Protein AF-A0A7X1BKP9-F1 (afdb_monomer_lite)

Secondary structure (DSSP, 8-state):
---PEEEEEEGGGGT-S-STTS-----HIIIIIITTTEEEEEE-HHHHTT--SS---EEEEEETTEEEEEETT----TTTTTS-HHHHHHHHHHHHHHHTTSS-THHHHHHHHHHHHHS--HHHHT-GGG--S-GGG-TTS--

Structure (mmCIF, N/CA/C/O backbone):
data_AF-A0A7X1BKP9-F1
#
_entry.id   AF-A0A7X1BKP9-F1
#
loop_
_atom_site.group_PDB
_atom_site.id
_atom_site.type_symbol
_atom_site.label_atom_id
_atom_site.label_alt_id
_atom_site.label_comp_id
_atom_site.label_asym_id
_atom_site.label_entity_id
_atom_site.label_seq_id
_atom_site.pdbx_PDB_ins_code
_atom_site.Cartn_x
_atom_site.Cartn_y
_atom_site.Cartn_z
_atom_site.occupancy
_atom_site.B_iso_or_equiv
_atom_site.auth_seq_id
_atom_site.auth_comp_id
_atom_site.auth_asym_id
_atom_site.auth_atom_id
_atom_site.pdbx_PDB_model_num
ATOM 1 N N . MET A 1 1 ? 32.765 -7.883 -16.826 1.00 47.12 1 MET A N 1
ATOM 2 C CA . MET A 1 1 ? 31.312 -7.623 -16.869 1.00 47.12 1 MET A CA 1
ATOM 3 C C . MET A 1 1 ? 31.074 -6.411 -15.991 1.00 47.12 1 MET A C 1
ATOM 5 O O . MET A 1 1 ? 31.425 -6.474 -14.825 1.00 47.12 1 MET A O 1
ATOM 9 N N . SER A 1 2 ? 30.641 -5.285 -16.559 1.00 56.84 2 SER A N 1
ATOM 10 C CA . SER A 1 2 ? 30.330 -4.094 -15.762 1.00 56.84 2 SER A CA 1
ATOM 11 C C . SER A 1 2 ? 29.056 -4.391 -14.972 1.00 56.84 2 SER A C 1
ATOM 13 O O . SER A 1 2 ? 28.010 -4.630 -15.574 1.00 56.84 2 SER A O 1
ATOM 15 N N . GLU A 1 3 ? 29.168 -4.480 -13.646 1.00 85.88 3 GLU A N 1
ATOM 16 C CA . GLU A 1 3 ? 28.006 -4.545 -12.760 1.00 85.88 3 GLU A CA 1
ATOM 17 C C . GLU A 1 3 ? 27.249 -3.226 -12.899 1.00 85.88 3 GLU A C 1
ATOM 19 O O . GLU A 1 3 ? 27.757 -2.157 -12.556 1.00 85.88 3 GLU A O 1
ATOM 24 N N . LYS A 1 4 ? 26.059 -3.292 -13.495 1.00 92.31 4 LYS A N 1
ATOM 25 C CA . LYS A 1 4 ? 25.175 -2.136 -13.620 1.00 92.31 4 LYS A CA 1
ATOM 26 C C . LYS A 1 4 ? 24.773 -1.650 -12.226 1.00 92.31 4 LYS A C 1
ATOM 28 O O . LYS A 1 4 ? 24.569 -2.458 -11.324 1.00 92.31 4 LYS A O 1
ATOM 33 N N . ILE A 1 5 ? 24.607 -0.339 -12.063 1.00 94.69 5 ILE A N 1
ATOM 34 C CA . ILE A 1 5 ? 24.197 0.259 -10.784 1.00 94.69 5 ILE A CA 1
ATOM 35 C C . ILE A 1 5 ? 22.761 -0.192 -10.460 1.00 94.69 5 ILE A C 1
ATOM 37 O O . ILE A 1 5 ? 21.885 0.007 -11.307 1.00 94.69 5 ILE A O 1
ATOM 41 N N . PRO A 1 6 ? 22.486 -0.770 -9.276 1.00 96.12 6 PRO A N 1
ATOM 42 C CA . PRO A 1 6 ? 21.128 -1.119 -8.877 1.00 96.12 6 PRO A CA 1
ATOM 43 C C . PRO A 1 6 ? 20.321 0.143 -8.545 1.00 96.12 6 PRO A C 1
ATOM 45 O O . PRO A 1 6 ? 20.753 0.981 -7.751 1.00 96.12 6 PRO A O 1
ATOM 48 N N . VAL A 1 7 ? 19.138 0.283 -9.142 1.00 96.06 7 VAL A N 1
ATOM 49 C CA . VAL A 1 7 ? 18.247 1.437 -8.966 1.00 96.06 7 VAL A CA 1
ATOM 50 C C . VAL A 1 7 ? 16.822 0.961 -8.709 1.00 96.06 7 VAL A C 1
ATOM 52 O O . VAL A 1 7 ? 16.198 0.334 -9.562 1.00 96.06 7 VAL A O 1
ATOM 55 N N . GLY A 1 8 ? 1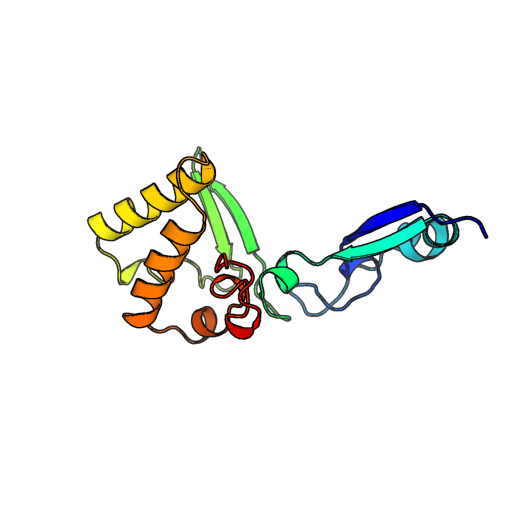6.273 1.311 -7.545 1.00 96.44 8 GLY A N 1
ATOM 56 C CA . GLY A 1 8 ? 14.857 1.100 -7.250 1.00 96.44 8 GLY A CA 1
ATOM 57 C C . GLY A 1 8 ? 13.972 2.005 -8.107 1.00 96.44 8 GLY A C 1
ATOM 58 O O . GLY A 1 8 ? 14.205 3.211 -8.185 1.00 96.44 8 GLY A O 1
ATOM 59 N N . ILE A 1 9 ? 12.939 1.446 -8.733 1.00 97.25 9 ILE A N 1
ATOM 60 C CA . ILE A 1 9 ? 11.996 2.201 -9.564 1.00 97.25 9 ILE A CA 1
ATOM 61 C C . ILE A 1 9 ? 10.565 1.736 -9.314 1.00 97.25 9 ILE A C 1
ATOM 63 O O . ILE A 1 9 ? 10.312 0.576 -9.002 1.00 97.25 9 ILE A O 1
ATOM 67 N N . SER A 1 10 ? 9.594 2.639 -9.461 1.00 97.50 10 SER A N 1
ATOM 68 C CA . SER A 1 10 ? 8.188 2.239 -9.421 1.00 97.50 10 SER A CA 1
ATOM 69 C C . SER A 1 10 ? 7.885 1.238 -10.539 1.00 97.50 10 SER A C 1
ATOM 71 O O . SER A 1 10 ? 8.042 1.567 -11.712 1.00 97.50 10 SER A O 1
ATOM 73 N N . ALA A 1 11 ? 7.402 0.048 -10.183 1.00 97.62 11 ALA A N 1
ATOM 74 C CA . ALA A 1 11 ? 7.124 -1.054 -11.113 1.00 97.62 11 ALA A CA 1
ATOM 75 C C . ALA A 1 11 ? 6.231 -0.640 -12.305 1.00 97.62 11 ALA A C 1
ATOM 77 O O . ALA A 1 11 ? 6.469 -1.009 -13.455 1.00 97.62 11 ALA A O 1
ATOM 78 N N . CYS A 1 12 ? 5.247 0.236 -12.066 1.00 97.44 12 CYS A N 1
ATOM 79 C CA . CYS A 1 12 ? 4.373 0.752 -13.123 1.00 97.44 12 CYS A CA 1
ATOM 80 C C . CYS A 1 12 ? 5.111 1.564 -14.204 1.00 97.44 12 CYS A C 1
ATOM 82 O O . CYS A 1 12 ? 4.622 1.639 -15.334 1.00 97.44 12 CYS A O 1
ATOM 84 N N . LEU A 1 13 ? 6.273 2.155 -13.888 1.00 97.94 13 LEU A N 1
ATOM 85 C CA . LEU A 1 13 ? 7.111 2.890 -14.843 1.00 97.94 13 LEU A CA 1
ATOM 86 C C . LEU A 1 13 ? 7.862 1.955 -15.793 1.00 97.94 13 LEU A C 1
ATOM 88 O O . LEU A 1 13 ? 8.214 2.374 -16.893 1.00 97.94 13 LEU A O 1
ATOM 92 N N . LEU A 1 14 ? 8.052 0.691 -15.412 1.00 97.12 14 LEU A N 1
ATOM 93 C CA . LEU A 1 14 ? 8.634 -0.334 -16.278 1.00 97.12 14 LEU A CA 1
ATOM 94 C C . LEU A 1 14 ? 7.594 -1.030 -17.168 1.00 97.12 14 LEU A C 1
ATOM 96 O O . LEU A 1 14 ? 7.962 -1.774 -18.070 1.00 97.12 14 LEU A O 1
ATOM 100 N N . GLY A 1 15 ? 6.302 -0.739 -16.978 1.00 96.50 15 GLY A N 1
ATOM 101 C CA . GLY A 1 15 ? 5.211 -1.319 -17.767 1.00 96.50 15 GLY A CA 1
ATOM 102 C C . GLY A 1 15 ? 4.397 -2.387 -17.042 1.00 96.50 15 GLY A C 1
ATOM 103 O O . GLY A 1 15 ? 3.479 -2.943 -17.635 1.00 96.50 15 GLY A O 1
ATOM 104 N N . GLU A 1 16 ? 4.672 -2.651 -15.765 1.00 97.19 16 GLU A N 1
ATOM 105 C CA . GLU A 1 16 ? 3.874 -3.600 -14.991 1.00 97.19 16 GLU A CA 1
ATOM 106 C C . GLU A 1 16 ? 2.461 -3.066 -14.718 1.00 97.19 16 GLU A C 1
ATOM 108 O O . GLU A 1 16 ? 2.276 -1.907 -14.323 1.00 97.19 16 GLU A O 1
ATOM 113 N N . ALA A 1 17 ? 1.463 -3.937 -14.889 1.00 97.00 17 ALA A N 1
ATOM 114 C CA . ALA A 1 17 ? 0.040 -3.660 -14.699 1.00 97.00 17 ALA A CA 1
ATOM 115 C C . ALA A 1 17 ? -0.348 -3.596 -13.206 1.00 97.00 17 ALA A C 1
ATOM 117 O O . ALA A 1 17 ? -1.163 -4.375 -12.720 1.00 97.00 17 ALA A O 1
ATOM 118 N N . VAL A 1 18 ? 0.291 -2.697 -12.452 1.00 96.19 18 VAL A N 1
ATOM 119 C CA . VAL A 1 18 ? 0.151 -2.581 -10.987 1.00 96.19 18 VAL A CA 1
ATOM 120 C C . VAL A 1 18 ? -0.583 -1.320 -10.535 1.00 96.19 18 VAL A C 1
ATOM 122 O O . VAL A 1 18 ? -0.774 -1.114 -9.331 1.00 96.19 18 VAL A O 1
ATOM 125 N N . ARG A 1 19 ? -0.985 -0.440 -11.463 1.00 96.44 19 ARG A N 1
ATOM 126 C CA . ARG A 1 19 ? -1.734 0.776 -11.116 1.00 96.44 19 ARG A CA 1
ATOM 127 C C . ARG A 1 19 ? -3.137 0.437 -10.624 1.00 96.44 19 ARG A C 1
ATOM 129 O O . ARG A 1 19 ? -3.668 -0.642 -10.862 1.00 96.44 19 ARG A O 1
ATOM 136 N N . TYR A 1 20 ? -3.747 1.399 -9.940 1.00 94.25 20 TYR A N 1
ATOM 137 C CA . TYR A 1 20 ? -5.085 1.250 -9.375 1.00 94.25 20 TYR A CA 1
ATOM 138 C C . TYR A 1 20 ? -6.156 0.916 -10.433 1.00 94.25 20 TYR A C 1
ATOM 140 O O . TYR A 1 20 ? -7.094 0.182 -10.144 1.00 94.25 20 TYR A O 1
ATOM 148 N N . ASP A 1 21 ? -5.974 1.391 -11.666 1.00 95.44 21 ASP A N 1
ATOM 149 C CA . ASP A 1 21 ? -6.851 1.175 -12.821 1.00 95.44 21 ASP A CA 1
ATOM 150 C C . ASP A 1 21 ? -6.559 -0.131 -13.586 1.00 95.44 21 ASP A C 1
ATOM 152 O O . ASP A 1 21 ? -7.186 -0.388 -14.609 1.00 95.44 21 ASP A O 1
ATOM 156 N N . GLY A 1 22 ? -5.614 -0.960 -13.123 1.00 94.94 22 GLY A N 1
ATOM 157 C CA . GLY A 1 22 ? -5.175 -2.157 -13.851 1.00 94.94 22 GLY A CA 1
ATOM 158 C C . GLY A 1 22 ? -4.168 -1.888 -14.965 1.00 94.94 22 GLY A C 1
ATOM 159 O O . GLY A 1 22 ? -3.722 -2.825 -15.619 1.00 94.94 22 GLY A O 1
ATOM 160 N N . GLY A 1 23 ? -3.789 -0.628 -15.182 1.00 96.50 23 GLY A N 1
ATOM 161 C CA . GLY A 1 23 ? -2.820 -0.248 -16.198 1.00 96.50 23 GLY A CA 1
ATOM 162 C C . GLY A 1 23 ? -1.393 -0.118 -15.671 1.00 96.50 23 GLY A C 1
ATOM 163 O O . GLY A 1 23 ? -1.036 -0.523 -14.561 1.00 96.50 23 GLY A O 1
ATOM 164 N N . HIS A 1 24 ? -0.572 0.541 -16.483 1.00 96.88 24 HIS A N 1
ATOM 165 C CA . HIS A 1 24 ? 0.797 0.929 -16.161 1.00 96.88 24 HIS A CA 1
ATOM 166 C C . HIS A 1 24 ? 1.023 2.410 -16.515 1.00 96.88 24 HIS A C 1
ATOM 168 O O . HIS A 1 24 ? 0.107 3.121 -16.938 1.00 96.88 24 HIS A O 1
ATOM 174 N N . LYS A 1 25 ? 2.233 2.920 -16.286 1.00 96.75 25 LYS A N 1
ATOM 175 C CA . LYS A 1 25 ? 2.649 4.263 -16.714 1.00 96.75 25 LYS A CA 1
ATOM 176 C C . LYS A 1 25 ? 4.071 4.188 -17.249 1.00 96.75 25 LYS A C 1
ATOM 178 O O . LYS A 1 25 ? 4.977 4.803 -16.701 1.00 96.75 25 LYS A O 1
ATOM 183 N N . ARG A 1 26 ? 4.252 3.360 -18.284 1.00 97.19 26 ARG A N 1
ATOM 184 C CA . ARG A 1 26 ? 5.579 3.029 -18.814 1.00 97.19 26 ARG A CA 1
ATOM 185 C C . ARG A 1 26 ? 6.301 4.322 -19.181 1.00 97.19 26 ARG A C 1
ATOM 187 O O . ARG A 1 26 ? 5.792 5.102 -19.981 1.00 97.19 26 ARG A O 1
ATOM 194 N N . LEU A 1 27 ? 7.471 4.531 -18.595 1.00 97.62 27 LEU A N 1
ATOM 195 C CA . LEU A 1 27 ? 8.318 5.681 -18.855 1.00 97.62 27 LEU A CA 1
ATOM 196 C C . LEU A 1 27 ? 9.386 5.268 -19.865 1.00 97.62 27 LEU A C 1
ATOM 198 O O . LEU A 1 27 ? 10.309 4.536 -19.512 1.00 97.62 27 LEU A O 1
ATOM 202 N N . ALA A 1 28 ? 9.255 5.739 -21.108 1.00 97.19 28 ALA A N 1
ATOM 203 C CA . ALA A 1 28 ? 10.184 5.407 -22.191 1.00 97.19 28 ALA A CA 1
ATOM 204 C C . ALA A 1 28 ? 11.639 5.703 -21.799 1.00 97.19 28 ALA A C 1
ATOM 206 O O . ALA A 1 28 ? 12.474 4.819 -21.913 1.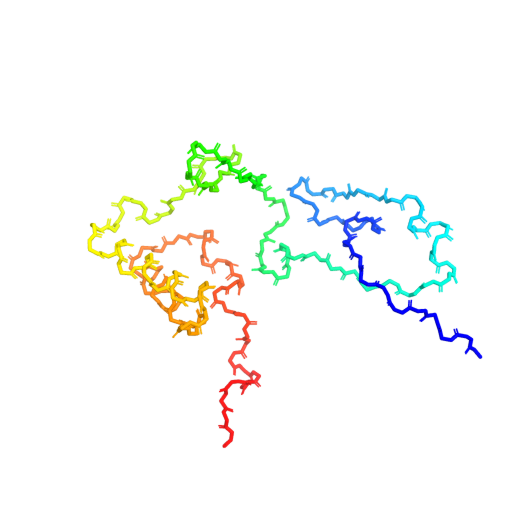00 97.19 28 ALA A O 1
ATOM 207 N N . PHE A 1 29 ? 11.907 6.863 -21.191 1.00 96.94 29 PHE A N 1
ATOM 208 C CA . PHE A 1 29 ? 13.236 7.224 -20.686 1.00 96.94 29 PHE A CA 1
ATOM 209 C C . PHE A 1 29 ? 13.858 6.149 -19.776 1.00 96.94 29 PHE A C 1
ATOM 211 O O . PHE A 1 29 ? 15.006 5.751 -19.960 1.00 96.94 29 PHE A O 1
ATOM 218 N N . ALA A 1 30 ? 13.097 5.625 -18.810 1.00 95.19 30 ALA A N 1
ATOM 219 C CA . ALA A 1 30 ? 13.608 4.588 -17.919 1.00 95.19 30 ALA A CA 1
ATOM 220 C C . ALA A 1 30 ? 13.899 3.293 -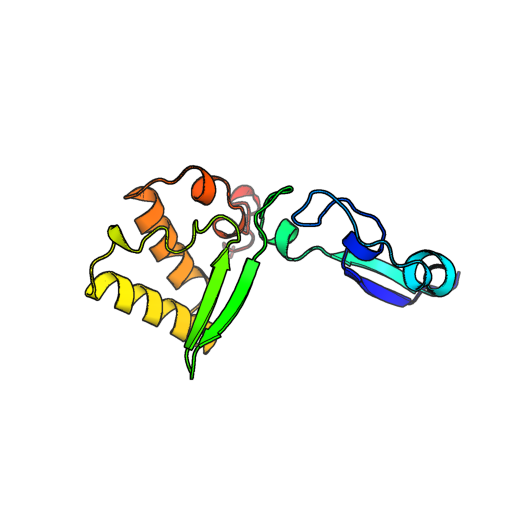18.690 1.00 95.19 30 ALA A C 1
ATOM 222 O O . ALA A 1 30 ? 14.977 2.719 -18.559 1.00 95.19 30 ALA A O 1
ATOM 223 N N . VAL A 1 31 ? 12.949 2.843 -19.513 1.00 94.25 31 VAL A N 1
ATOM 224 C CA . VAL A 1 31 ? 13.023 1.530 -20.167 1.00 94.25 31 VAL A CA 1
ATOM 225 C C . VAL A 1 31 ? 14.003 1.509 -21.343 1.00 94.25 31 VAL A C 1
ATOM 227 O O . VAL A 1 31 ? 14.684 0.507 -21.541 1.00 94.25 31 VAL A O 1
ATOM 230 N N . GLU A 1 32 ? 14.084 2.585 -22.116 1.00 95.44 32 GLU A N 1
ATOM 231 C CA . GLU A 1 32 ? 14.793 2.631 -23.401 1.00 95.44 32 GLU A CA 1
ATOM 232 C C . GLU A 1 32 ? 16.150 3.326 -23.290 1.00 95.44 32 GLU A C 1
ATOM 234 O O . GLU A 1 32 ? 17.116 2.864 -23.891 1.00 95.44 32 GLU A O 1
ATOM 239 N N . GLU A 1 33 ? 16.254 4.394 -22.496 1.00 96.06 33 GLU A N 1
ATOM 240 C CA . GLU A 1 33 ? 17.473 5.212 -22.438 1.00 96.06 33 GLU A CA 1
ATOM 241 C C . GLU A 1 33 ? 18.361 4.853 -21.243 1.00 96.06 33 GLU A C 1
ATOM 243 O O . GLU A 1 33 ? 19.584 4.783 -21.371 1.00 96.06 33 GLU A O 1
ATOM 248 N N . LEU A 1 34 ? 17.759 4.604 -20.074 1.00 95.50 34 LEU A N 1
ATOM 249 C CA . LEU A 1 34 ? 18.500 4.409 -18.826 1.00 95.50 34 LEU A CA 1
ATOM 250 C C . LEU A 1 34 ? 18.839 2.933 -18.537 1.00 95.50 34 LEU A C 1
ATOM 252 O O . LEU A 1 34 ? 19.901 2.647 -17.982 1.00 95.50 34 LEU A O 1
ATOM 256 N N . SER A 1 35 ? 17.992 1.985 -18.956 1.00 94.88 35 SER A N 1
ATOM 257 C CA . SER A 1 35 ? 18.179 0.537 -18.729 1.00 94.88 35 SER A CA 1
ATOM 258 C C . SER A 1 35 ? 19.493 -0.077 -19.261 1.00 94.88 35 SER A C 1
ATOM 260 O O . SER A 1 35 ? 19.965 -1.069 -18.684 1.00 94.88 35 SER A O 1
ATOM 262 N N . PRO A 1 36 ? 20.165 0.467 -20.302 1.00 95.00 36 PRO A N 1
ATOM 263 C CA . PRO A 1 36 ? 21.494 -0.006 -20.684 1.00 95.00 36 PRO A CA 1
ATOM 264 C C . PRO A 1 36 ? 22.546 0.209 -19.585 1.00 95.00 36 PRO A C 1
ATOM 266 O O . PRO A 1 36 ? 23.468 -0.597 -19.478 1.00 95.00 36 PRO A O 1
ATOM 269 N N . TRP A 1 37 ? 22.376 1.231 -18.741 1.00 95.50 37 TRP A N 1
ATOM 270 C CA . TRP A 1 37 ? 23.368 1.691 -17.760 1.00 95.50 37 TRP A CA 1
ATOM 271 C C . TRP A 1 37 ? 23.097 1.209 -16.329 1.00 95.50 37 TRP A C 1
ATOM 273 O O . TRP A 1 37 ? 24.028 1.095 -15.531 1.00 95.50 37 TRP A O 1
ATOM 283 N N . VAL A 1 38 ? 21.839 0.909 -15.995 1.00 96.50 38 VAL A N 1
ATOM 284 C CA . VAL A 1 38 ? 21.411 0.538 -14.634 1.00 96.50 38 VAL A CA 1
ATOM 285 C C . VAL A 1 38 ? 20.660 -0.792 -14.609 1.00 96.50 38 VAL A C 1
ATOM 287 O O . VAL A 1 38 ? 20.100 -1.228 -15.615 1.00 96.50 38 VAL A O 1
ATOM 290 N N . ALA A 1 39 ? 20.650 -1.446 -13.452 1.00 96.19 39 ALA A N 1
ATOM 291 C CA . ALA A 1 39 ? 19.789 -2.586 -13.163 1.00 96.19 39 ALA A CA 1
ATOM 292 C C . ALA A 1 39 ? 18.595 -2.089 -12.341 1.00 96.19 39 ALA A C 1
ATOM 294 O O . ALA A 1 39 ? 18.778 -1.560 -11.247 1.00 96.19 39 ALA A O 1
ATOM 295 N N . PHE A 1 40 ? 17.380 -2.209 -12.876 1.00 97.12 40 PHE A N 1
ATOM 296 C CA . PHE A 1 40 ? 16.187 -1.749 -12.171 1.00 97.12 40 PHE A CA 1
ATOM 297 C C . PHE A 1 40 ? 15.642 -2.803 -11.214 1.00 97.12 40 PHE A C 1
ATOM 299 O O . PHE A 1 40 ? 15.409 -3.939 -11.617 1.00 97.12 40 PHE A O 1
ATOM 306 N N . GLU A 1 41 ? 15.341 -2.368 -9.994 1.00 96.44 41 GLU A N 1
ATOM 307 C CA . GLU A 1 41 ? 14.607 -3.136 -8.991 1.00 96.44 41 GLU A CA 1
ATOM 308 C C . GLU A 1 41 ? 13.173 -2.586 -8.899 1.00 96.44 41 GLU A C 1
ATOM 310 O O . GLU A 1 41 ? 12.953 -1.520 -8.304 1.00 96.44 41 GLU A O 1
ATOM 315 N N . PRO A 1 42 ? 12.185 -3.236 -9.543 1.00 96.75 42 PRO A N 1
ATOM 316 C CA . PRO A 1 42 ? 10.813 -2.751 -9.560 1.00 96.75 42 PRO A CA 1
ATOM 317 C C . PRO A 1 42 ? 10.150 -2.894 -8.189 1.00 96.75 42 PRO A C 1
ATOM 319 O O . PRO A 1 42 ? 10.154 -3.956 -7.569 1.00 96.75 42 PRO A O 1
ATOM 322 N N . VAL A 1 43 ? 9.504 -1.822 -7.730 1.00 95.88 43 VAL A N 1
ATOM 323 C CA . VAL A 1 43 ? 8.737 -1.808 -6.481 1.00 95.88 43 VAL A CA 1
ATOM 324 C C . VAL A 1 43 ? 7.377 -1.160 -6.712 1.00 95.88 43 VAL A C 1
ATOM 326 O O . VAL A 1 43 ? 7.274 -0.048 -7.224 1.00 95.88 43 VAL A O 1
ATOM 329 N N . CYS A 1 44 ? 6.307 -1.828 -6.287 1.00 94.81 44 CYS A N 1
ATOM 330 C CA . CYS A 1 44 ? 5.000 -1.204 -6.103 1.00 94.81 44 CYS A CA 1
ATOM 331 C C . CYS A 1 44 ? 4.647 -1.266 -4.613 1.00 94.81 44 CYS A C 1
ATOM 333 O O . CYS A 1 44 ? 4.265 -2.337 -4.136 1.00 94.81 44 CYS A O 1
ATOM 335 N N . PRO A 1 45 ? 4.766 -0.154 -3.863 1.00 91.50 45 PRO A N 1
ATOM 336 C CA . PRO A 1 45 ? 4.488 -0.156 -2.428 1.00 91.50 45 PRO A CA 1
ATOM 337 C C . PRO A 1 45 ? 3.077 -0.653 -2.105 1.00 91.50 45 PRO A C 1
ATOM 339 O O . PRO A 1 45 ? 2.895 -1.391 -1.148 1.00 91.50 45 PRO A O 1
ATOM 342 N N . GLU A 1 46 ? 2.096 -0.312 -2.943 1.00 92.06 46 GLU A N 1
ATOM 343 C CA . GLU A 1 46 ? 0.683 -0.670 -2.777 1.00 92.06 46 GLU A CA 1
ATOM 344 C C . GLU A 1 46 ? 0.458 -2.183 -2.895 1.00 92.06 46 GLU A C 1
ATOM 346 O O . GLU A 1 46 ? -0.179 -2.780 -2.030 1.00 92.06 46 GLU A O 1
ATOM 351 N N . MET A 1 47 ? 1.040 -2.821 -3.915 1.00 90.00 47 MET A N 1
ATOM 352 C CA . MET A 1 47 ? 1.018 -4.283 -4.055 1.00 90.00 47 MET A CA 1
ATOM 353 C C . MET A 1 47 ? 1.835 -4.959 -2.950 1.00 90.00 47 MET A C 1
ATOM 355 O O . MET A 1 47 ? 1.425 -5.988 -2.416 1.00 90.00 47 MET A O 1
ATOM 359 N N . GLY A 1 48 ? 2.966 -4.358 -2.563 1.00 86.12 48 GLY A N 1
ATOM 360 C CA . GLY A 1 48 ? 3.821 -4.843 -1.480 1.00 86.12 48 GLY A CA 1
ATOM 361 C C . GLY A 1 48 ? 3.101 -4.893 -0.130 1.00 86.12 48 GLY A C 1
ATOM 362 O O . GLY A 1 48 ? 3.300 -5.836 0.635 1.00 86.12 48 GLY A O 1
ATOM 363 N N . ILE A 1 49 ? 2.205 -3.936 0.133 1.00 83.31 49 ILE A N 1
ATOM 364 C CA . ILE A 1 49 ? 1.334 -3.943 1.319 1.00 83.31 49 ILE A CA 1
ATOM 365 C C . ILE A 1 49 ? 0.035 -4.746 1.123 1.00 83.31 49 ILE A C 1
ATOM 367 O O . ILE A 1 49 ? -0.745 -4.878 2.064 1.00 83.31 49 ILE A O 1
ATOM 371 N N . GLY A 1 50 ? -0.192 -5.332 -0.056 1.00 84.56 50 GLY A N 1
ATOM 372 C CA . GLY A 1 50 ? -1.318 -6.227 -0.334 1.00 84.56 50 GLY A CA 1
ATOM 373 C C . GLY A 1 50 ? -2.587 -5.564 -0.869 1.00 84.56 50 GLY A C 1
ATOM 374 O O . GLY A 1 50 ? -3.633 -6.210 -0.858 1.00 84.56 50 GLY A O 1
ATOM 375 N N . LEU A 1 51 ? -2.526 -4.317 -1.346 1.00 87.31 51 LEU A N 1
ATOM 376 C CA . LEU A 1 51 ? -3.658 -3.727 -2.061 1.00 87.31 51 LEU A CA 1
ATOM 377 C C . LEU A 1 51 ? -3.841 -4.418 -3.425 1.00 87.31 51 LEU A C 1
ATOM 379 O O . LEU A 1 51 ? -2.847 -4.671 -4.105 1.00 87.31 51 LEU A O 1
ATOM 383 N N . PRO A 1 52 ? -5.084 -4.701 -3.858 1.00 87.38 52 PRO A N 1
ATOM 384 C CA . PRO A 1 52 ? -5.333 -5.408 -5.111 1.00 87.38 52 PRO A CA 1
ATOM 385 C C . PRO A 1 52 ? -5.139 -4.518 -6.347 1.00 87.38 52 PRO A C 1
ATOM 387 O O . PRO A 1 52 ? -5.002 -3.291 -6.264 1.00 87.38 52 PRO A O 1
ATOM 390 N N . VAL A 1 53 ? -5.178 -5.157 -7.515 1.00 92.19 53 VAL A N 1
ATOM 391 C CA . VAL A 1 53 ? -5.348 -4.516 -8.822 1.00 92.19 53 VAL A CA 1
ATOM 392 C C . VAL A 1 53 ? -6.568 -5.155 -9.501 1.00 92.19 53 VAL A C 1
ATOM 394 O O . VAL A 1 53 ? -6.564 -6.373 -9.676 1.00 92.19 53 VAL A O 1
ATOM 397 N N . PRO A 1 54 ? -7.600 -4.381 -9.884 1.00 92.00 54 PRO A N 1
ATOM 398 C CA . PRO A 1 54 ? -7.756 -2.943 -9.658 1.00 92.00 54 PRO A CA 1
ATOM 399 C C . PRO A 1 54 ? -8.048 -2.598 -8.183 1.00 92.00 54 PRO A C 1
ATOM 401 O O . PRO A 1 54 ? -8.431 -3.447 -7.377 1.00 92.00 54 PRO A O 1
ATOM 404 N N . ARG A 1 55 ? -7.883 -1.321 -7.830 1.00 91.00 55 ARG A N 1
ATOM 405 C CA . ARG A 1 55 ? -8.270 -0.733 -6.535 1.00 91.00 55 ARG A CA 1
ATOM 406 C C . ARG A 1 55 ? -8.790 0.695 -6.745 1.00 91.00 55 ARG A C 1
ATOM 408 O O . ARG A 1 55 ? -8.436 1.326 -7.737 1.00 91.00 55 ARG A O 1
ATOM 415 N N . PRO A 1 56 ? -9.603 1.243 -5.832 1.00 90.62 56 PRO A N 1
ATOM 416 C CA . PRO A 1 56 ? -10.003 2.644 -5.883 1.00 90.62 56 PRO A CA 1
ATOM 417 C C . PRO A 1 56 ? -8.791 3.561 -5.738 1.00 90.62 56 PRO A C 1
ATOM 419 O O . PRO A 1 56 ? -7.824 3.228 -5.045 1.00 90.62 56 PRO A O 1
ATOM 422 N N . ALA A 1 57 ? -8.864 4.732 -6.364 1.00 91.31 57 ALA A N 1
ATOM 423 C CA . ALA A 1 57 ? -7.844 5.753 -6.202 1.00 91.31 57 ALA A CA 1
ATOM 424 C C . ALA A 1 57 ? -7.839 6.257 -4.750 1.00 91.31 57 ALA A C 1
ATOM 426 O O . ALA A 1 57 ? -8.894 6.479 -4.151 1.00 91.31 57 ALA A O 1
ATOM 427 N N . LEU A 1 58 ? -6.637 6.418 -4.196 1.00 90.88 58 LEU A N 1
ATOM 428 C CA . LEU A 1 58 ? -6.383 6.853 -2.824 1.00 90.88 58 LEU A CA 1
ATOM 429 C C . LEU A 1 58 ? -5.851 8.284 -2.849 1.00 90.88 58 LEU A C 1
ATOM 431 O O . LEU A 1 58 ? -4.768 8.523 -3.380 1.00 90.88 58 LEU A O 1
ATOM 435 N N . HIS A 1 59 ? -6.587 9.236 -2.281 1.00 91.69 59 HIS A N 1
ATOM 436 C CA . HIS A 1 59 ? -6.189 10.643 -2.242 1.00 91.69 59 HIS A CA 1
ATOM 437 C C . HIS A 1 59 ? -5.973 11.100 -0.799 1.00 91.69 59 HIS A C 1
ATOM 439 O O . HIS A 1 59 ? -6.828 10.891 0.061 1.00 91.69 59 HIS A O 1
ATOM 445 N N . LEU A 1 60 ? -4.849 11.768 -0.536 1.00 91.19 60 LEU A N 1
ATOM 446 C CA . LEU A 1 60 ? -4.664 12.530 0.696 1.00 91.19 60 LEU A CA 1
ATOM 447 C C . LEU A 1 60 ? -5.224 13.936 0.481 1.00 91.19 60 LEU A C 1
ATOM 449 O O . LEU A 1 60 ? -4.756 14.669 -0.386 1.00 91.19 60 LEU A O 1
ATOM 453 N N . VAL A 1 61 ? -6.235 14.299 1.264 1.00 92.62 61 VAL A N 1
ATOM 454 C CA . VAL A 1 61 ? -6.910 15.597 1.206 1.00 92.62 61 VAL A CA 1
ATOM 455 C C . VAL A 1 61 ? -6.582 16.371 2.476 1.00 92.62 61 VAL A C 1
ATOM 457 O O . VAL A 1 61 ? -6.793 15.866 3.581 1.00 92.62 61 VAL A O 1
ATOM 460 N N . LYS A 1 62 ? -6.058 17.590 2.317 1.00 93.94 62 LYS A N 1
ATOM 461 C CA . LYS A 1 62 ? -5.773 18.514 3.420 1.00 93.94 62 LYS A CA 1
ATOM 462 C C . LYS A 1 62 ? -6.898 19.546 3.530 1.00 93.94 62 LYS A C 1
ATOM 464 O O . LYS A 1 62 ? -7.102 20.328 2.608 1.00 93.94 62 LYS A O 1
ATOM 469 N N . GLU A 1 63 ? -7.594 19.553 4.662 1.00 92.44 63 GLU A N 1
ATOM 470 C CA . GLU A 1 63 ? -8.641 20.516 5.020 1.00 92.44 63 GLU A CA 1
ATOM 471 C C . GLU A 1 63 ? -8.196 21.265 6.285 1.00 92.44 63 GLU A C 1
ATOM 473 O O . GLU A 1 63 ? -8.194 20.716 7.389 1.00 92.44 63 GLU A O 1
ATOM 478 N N . GLY A 1 64 ? -7.749 22.514 6.125 1.00 92.88 64 GLY A N 1
ATOM 479 C CA . GLY A 1 64 ? -7.092 23.255 7.207 1.00 92.88 64 GLY A CA 1
ATOM 480 C C . GLY A 1 64 ? -5.808 22.552 7.667 1.00 92.88 64 GLY A C 1
ATOM 481 O O . GLY A 1 64 ? -4.921 22.280 6.858 1.00 92.88 64 GLY A O 1
ATOM 482 N N . GLU A 1 65 ? -5.719 22.235 8.960 1.00 88.75 65 GLU A N 1
ATOM 483 C CA . GLU A 1 65 ? -4.609 21.466 9.552 1.00 88.75 65 GLU A CA 1
ATOM 484 C C . GLU A 1 65 ? -4.818 19.940 9.484 1.00 88.75 65 GLU A C 1
ATOM 486 O O . GLU A 1 65 ? -3.888 19.169 9.721 1.00 88.75 65 GLU A O 1
ATOM 491 N N . ALA A 1 66 ? -6.022 19.470 9.145 1.00 86.38 66 ALA A N 1
ATOM 492 C CA . ALA A 1 66 ? -6.328 18.045 9.108 1.00 86.38 66 ALA A CA 1
ATOM 493 C C . ALA A 1 66 ? -5.977 17.432 7.744 1.00 86.38 66 ALA A C 1
ATOM 495 O O . ALA A 1 66 ? -6.383 17.934 6.697 1.00 86.38 66 ALA A O 1
ATOM 496 N N . VAL A 1 67 ? -5.263 16.302 7.748 1.00 87.12 67 VAL A N 1
ATOM 497 C CA . VAL A 1 67 ? -5.038 15.466 6.557 1.00 87.12 67 VAL A CA 1
ATOM 498 C C . VAL A 1 67 ? -5.889 14.206 6.680 1.00 87.12 67 VAL A C 1
ATOM 500 O O . VAL A 1 67 ? -5.810 13.497 7.682 1.00 87.12 67 VAL A O 1
ATOM 503 N N . SER A 1 68 ? -6.699 13.916 5.661 1.00 86.44 68 SER A N 1
ATOM 504 C CA . SER A 1 68 ? -7.561 12.731 5.598 1.00 86.44 68 SER A CA 1
ATOM 505 C C . SER A 1 68 ? -7.310 11.920 4.327 1.00 86.44 68 SER A C 1
ATOM 507 O O . SER A 1 68 ? -6.998 12.475 3.276 1.00 86.44 68 SER A O 1
ATOM 509 N N . LEU A 1 69 ? -7.438 10.596 4.422 1.00 87.81 69 LEU A N 1
ATOM 510 C CA . LEU A 1 69 ? -7.410 9.696 3.270 1.00 87.81 69 LEU A CA 1
ATOM 511 C C . LEU A 1 69 ? -8.833 9.530 2.721 1.00 87.81 69 LEU A C 1
ATOM 513 O O . LEU A 1 69 ? -9.750 9.211 3.478 1.00 87.81 69 LEU A O 1
ATOM 517 N N . ARG A 1 70 ? -9.000 9.713 1.411 1.00 89.94 70 ARG A N 1
ATOM 518 C CA . ARG A 1 70 ? -10.262 9.559 0.678 1.00 89.94 70 ARG A CA 1
ATOM 519 C C . ARG A 1 70 ? -10.108 8.507 -0.407 1.00 89.94 70 ARG A C 1
ATOM 521 O O . ARG A 1 70 ? -9.136 8.552 -1.162 1.00 89.94 70 ARG A O 1
ATOM 528 N N . PHE A 1 71 ? -11.062 7.586 -0.495 1.00 88.94 71 PHE A N 1
ATOM 529 C CA . PHE A 1 71 ? -11.134 6.639 -1.603 1.00 88.94 71 PHE A CA 1
ATOM 530 C C . PHE A 1 71 ? -12.095 7.171 -2.668 1.00 88.94 71 PHE A C 1
ATOM 532 O O . PHE A 1 71 ? -13.121 7.770 -2.346 1.00 88.94 71 PHE A O 1
ATOM 539 N N . SER A 1 72 ? -11.807 6.917 -3.946 1.00 89.44 72 SER A N 1
ATOM 540 C CA . SER A 1 72 ? -12.707 7.300 -5.047 1.00 89.44 72 SER A CA 1
ATOM 541 C C . SER A 1 72 ? -14.105 6.678 -4.943 1.00 89.44 72 SER A C 1
ATOM 543 O O . SER A 1 72 ? -15.067 7.250 -5.444 1.00 89.44 72 SER A O 1
ATOM 545 N N . ASP A 1 73 ? -14.225 5.523 -4.287 1.00 88.00 73 ASP A N 1
ATOM 546 C CA . ASP A 1 73 ? -15.483 4.806 -4.052 1.00 88.00 73 ASP A CA 1
ATOM 547 C C . ASP A 1 73 ? -16.085 5.059 -2.655 1.00 88.00 73 ASP A C 1
ATOM 549 O O . ASP A 1 73 ? -17.075 4.429 -2.291 1.00 88.00 73 ASP A O 1
ATOM 553 N N . LYS A 1 74 ? -15.526 6.009 -1.886 1.00 83.88 74 LYS A N 1
ATOM 554 C CA . LYS A 1 74 ? -16.016 6.462 -0.569 1.00 83.88 74 LYS A CA 1
ATOM 555 C C . LYS A 1 74 ? -16.045 5.395 0.533 1.00 83.88 74 LYS A C 1
ATOM 557 O O . LYS A 1 74 ? -16.755 5.561 1.525 1.00 83.88 74 LYS A O 1
ATOM 562 N N . ARG A 1 75 ? -15.280 4.310 0.395 1.00 81.00 75 ARG A N 1
ATOM 563 C CA . ARG A 1 75 ? -15.229 3.224 1.392 1.00 81.00 75 ARG A CA 1
ATOM 564 C C . ARG A 1 75 ? -14.329 3.498 2.604 1.00 81.00 75 ARG A C 1
ATOM 566 O O . ARG A 1 75 ? -14.023 2.580 3.364 1.00 81.00 75 ARG A O 1
ATOM 573 N N . GLU A 1 76 ? -13.830 4.721 2.787 1.00 81.50 76 GLU A N 1
ATOM 574 C CA . GLU A 1 76 ? -13.066 5.061 3.989 1.00 81.50 76 GLU A CA 1
ATOM 575 C C . GLU A 1 76 ? -13.877 4.894 5.285 1.00 81.50 76 GLU A C 1
ATOM 577 O O . GLU A 1 76 ? -15.098 5.029 5.325 1.00 81.50 76 GLU A O 1
ATOM 582 N N . GLY A 1 77 ? -13.166 4.693 6.398 1.00 82.50 77 GLY A N 1
ATOM 583 C CA . GLY A 1 77 ? -13.784 4.702 7.721 1.00 82.50 77 GLY A CA 1
ATOM 584 C C . GLY A 1 77 ? -14.515 3.410 8.081 1.00 82.50 77 GLY A C 1
ATOM 585 O O . GLY A 1 77 ? -15.536 3.489 8.756 1.00 82.50 77 GLY A O 1
ATOM 586 N N . TYR A 1 78 ? -13.967 2.247 7.706 1.00 85.19 78 TYR A N 1
ATOM 587 C CA . TYR A 1 78 ? -14.488 0.909 8.040 1.00 85.19 78 TYR A CA 1
ATOM 588 C C . TYR A 1 78 ? -15.029 0.788 9.470 1.00 85.19 78 TYR A C 1
ATOM 590 O O . TYR A 1 78 ? -16.143 0.323 9.665 1.00 85.19 78 TYR A O 1
ATOM 598 N N . PHE A 1 79 ? -14.288 1.299 10.455 1.00 87.81 79 PHE A N 1
ATOM 599 C CA . PHE A 1 79 ? -14.642 1.217 11.875 1.00 87.81 79 PHE A CA 1
ATOM 600 C C . PHE A 1 79 ? -15.383 2.447 12.429 1.00 87.81 79 PHE A C 1
ATOM 602 O O . PHE A 1 79 ? -15.620 2.551 13.635 1.00 87.81 79 PHE A O 1
ATOM 609 N N . ARG A 1 80 ? -15.737 3.423 11.582 1.00 86.19 80 ARG A N 1
ATOM 610 C CA . ARG A 1 80 ? -16.268 4.729 12.015 1.00 86.19 80 ARG A CA 1
ATOM 611 C C . ARG A 1 80 ? -17.567 4.595 12.807 1.00 86.19 80 ARG A C 1
ATOM 613 O O . ARG A 1 80 ? -17.740 5.323 13.785 1.00 86.19 80 ARG A O 1
ATOM 620 N N . THR A 1 81 ? -18.460 3.707 12.373 1.00 87.62 81 THR A N 1
ATOM 621 C CA . THR A 1 81 ? -19.781 3.479 12.981 1.00 87.62 81 THR A CA 1
ATOM 622 C C . THR A 1 81 ? -19.773 2.411 14.072 1.00 87.62 81 THR A C 1
ATOM 624 O O . THR A 1 81 ? -20.697 2.387 14.876 1.00 87.62 81 THR A O 1
ATOM 627 N N . GLN A 1 82 ? -18.743 1.561 14.125 1.00 92.00 82 GLN A N 1
ATOM 628 C CA . GLN A 1 82 ? -18.655 0.451 15.082 1.00 92.00 82 GLN A CA 1
ATOM 629 C C . GLN A 1 82 ? -17.942 0.853 16.379 1.00 92.00 82 GLN A C 1
ATOM 631 O O . GLN A 1 82 ? -18.321 0.409 17.458 1.00 92.00 82 GLN A O 1
ATOM 636 N N . LEU A 1 83 ? -16.928 1.723 16.297 1.00 93.19 83 LEU A N 1
ATOM 637 C CA . LEU A 1 83 ? -16.126 2.094 17.463 1.00 93.19 83 LEU A CA 1
ATOM 638 C C .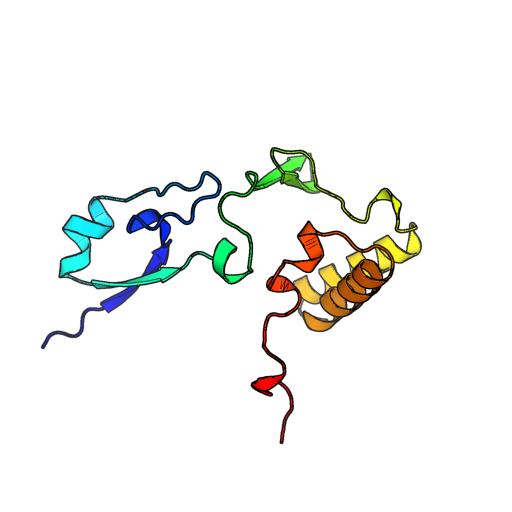 LEU A 1 83 ? -16.682 3.311 18.197 1.00 93.19 83 LEU A C 1
ATOM 640 O O . LEU A 1 83 ? -16.960 4.362 17.607 1.00 93.19 83 LEU A O 1
ATOM 644 N N . ASN A 1 84 ? -16.750 3.198 19.523 1.00 94.31 84 ASN A N 1
ATOM 645 C CA . ASN A 1 84 ? -17.080 4.318 20.395 1.00 94.31 84 ASN A CA 1
ATOM 646 C C . ASN A 1 84 ? -15.913 5.323 20.504 1.00 94.31 84 ASN A C 1
ATOM 648 O O . ASN A 1 84 ? -14.795 5.087 20.041 1.00 94.31 84 ASN A O 1
ATOM 652 N N . SER A 1 85 ? -16.166 6.480 21.127 1.00 93.75 85 SER A N 1
ATOM 653 C CA . SER A 1 85 ? -15.162 7.550 21.247 1.00 93.75 85 SER A CA 1
ATOM 654 C C . SER A 1 85 ? -13.876 7.091 21.944 1.00 93.75 85 SER A C 1
ATOM 656 O O . SER A 1 85 ? -12.786 7.415 21.476 1.00 93.75 85 SER A O 1
ATOM 658 N N . ARG A 1 86 ? -13.994 6.286 23.009 1.00 95.75 86 ARG A N 1
ATOM 659 C CA . ARG A 1 86 ? -12.850 5.767 23.770 1.00 95.75 86 ARG A CA 1
ATOM 660 C C . ARG A 1 86 ? -11.985 4.842 22.912 1.00 95.75 86 ARG A C 1
ATOM 662 O O . ARG A 1 86 ? -10.786 5.062 22.816 1.00 95.75 86 ARG A O 1
ATOM 669 N N . GLN A 1 87 ? -12.601 3.872 22.236 1.00 95.38 87 GLN A N 1
ATOM 670 C CA . GLN A 1 87 ? -11.920 2.932 21.335 1.00 95.38 87 GLN A CA 1
ATOM 671 C C . GLN A 1 87 ? -11.197 3.654 20.188 1.00 95.38 87 GLN A C 1
ATOM 673 O O . GLN A 1 87 ? -10.054 3.339 19.861 1.00 95.38 87 GLN A O 1
ATOM 678 N N . ARG A 1 88 ? -11.834 4.677 19.598 1.00 92.94 88 ARG A N 1
ATOM 679 C CA . ARG A 1 88 ? -11.211 5.488 18.540 1.00 92.94 88 ARG A CA 1
ATOM 680 C C . ARG A 1 88 ? -9.999 6.270 19.043 1.00 92.94 88 ARG A C 1
ATOM 682 O O . ARG A 1 88 ? -9.000 6.340 18.334 1.00 92.94 88 ARG A O 1
ATOM 689 N N . GLN A 1 89 ? -10.078 6.849 20.241 1.00 94.31 89 GLN A N 1
ATOM 690 C CA . GLN A 1 89 ? -8.956 7.571 20.849 1.00 94.31 89 GLN A CA 1
ATOM 691 C C . GLN A 1 89 ? -7.794 6.633 21.187 1.00 94.31 89 GLN A C 1
ATOM 693 O O . GLN A 1 89 ? -6.645 6.978 20.930 1.00 94.31 89 GLN A O 1
ATOM 698 N N . GLU A 1 90 ? -8.090 5.438 21.697 1.00 96.06 90 GLU A N 1
ATOM 699 C CA . GLU A 1 90 ? -7.092 4.408 21.992 1.00 96.06 90 GLU A CA 1
ATOM 700 C C . GLU A 1 90 ? -6.339 3.980 20.724 1.00 96.06 90 GLU A C 1
ATOM 702 O O . GLU A 1 90 ? -5.111 4.059 20.672 1.00 96.06 90 GLU A O 1
ATOM 707 N N . LEU A 1 91 ? -7.066 3.644 19.654 1.00 94.88 91 LEU A N 1
ATOM 708 C CA . LEU A 1 91 ? -6.462 3.311 18.364 1.00 94.88 91 LEU A CA 1
ATOM 709 C C . LEU A 1 91 ? -5.643 4.476 17.786 1.00 94.88 91 LEU A C 1
ATOM 711 O O . LEU A 1 91 ? -4.521 4.269 17.321 1.00 94.88 91 LEU A O 1
ATOM 715 N N . ALA A 1 92 ? -6.173 5.701 17.831 1.00 93.00 92 ALA A N 1
ATOM 716 C CA . ALA A 1 92 ? -5.460 6.886 17.358 1.00 93.00 92 ALA A CA 1
ATOM 717 C C . ALA A 1 92 ? -4.165 7.130 18.149 1.00 93.00 92 ALA A C 1
ATOM 719 O O . ALA A 1 92 ? -3.141 7.467 17.555 1.00 93.00 92 ALA A O 1
ATOM 720 N N . SER A 1 93 ? -4.188 6.909 19.466 1.00 96.06 93 SER A N 1
ATOM 721 C CA . SER A 1 93 ? -3.013 7.029 20.329 1.00 96.06 93 SER A CA 1
ATOM 722 C C . SER A 1 93 ? -1.941 5.993 19.983 1.00 96.06 93 SER A C 1
ATOM 724 O O . SER A 1 93 ? -0.771 6.355 19.875 1.00 96.06 93 SER A O 1
ATOM 726 N N . LEU A 1 94 ? -2.319 4.737 19.715 1.00 96.56 94 LEU A N 1
ATOM 727 C CA . LEU A 1 94 ? -1.372 3.703 19.278 1.00 96.56 94 LEU A CA 1
ATOM 728 C C . LEU A 1 94 ? -0.744 4.024 17.915 1.00 96.56 94 LEU A C 1
ATOM 730 O O . LEU A 1 94 ? 0.460 3.840 17.731 1.00 96.56 94 LEU A O 1
ATOM 734 N N . ILE A 1 95 ? -1.539 4.524 16.964 1.00 93.94 95 ILE A N 1
ATOM 735 C CA . ILE A 1 95 ? -1.044 4.943 15.644 1.00 93.94 95 ILE A CA 1
ATOM 736 C C . ILE A 1 95 ? -0.074 6.121 15.784 1.00 93.94 95 ILE A C 1
ATOM 738 O O . ILE A 1 95 ? 0.989 6.121 15.163 1.00 93.94 95 ILE A O 1
ATOM 742 N N . ASP A 1 96 ? -0.409 7.112 16.609 1.00 94.69 96 ASP A N 1
ATOM 743 C CA . ASP A 1 96 ? 0.463 8.257 16.849 1.00 94.69 96 ASP A CA 1
ATOM 744 C C . ASP A 1 96 ? 1.745 7.861 17.601 1.00 94.69 96 ASP A C 1
ATOM 746 O O . ASP A 1 96 ? 2.827 8.334 17.256 1.00 94.69 96 ASP A O 1
ATOM 750 N N . GLY A 1 97 ? 1.660 6.922 18.547 1.00 96.31 97 GLY A N 1
ATOM 751 C CA . GLY A 1 97 ? 2.824 6.334 19.206 1.00 96.31 97 GLY A CA 1
ATOM 752 C C . GLY A 1 97 ? 3.750 5.618 18.221 1.00 96.31 97 GLY A C 1
ATOM 753 O O . GLY A 1 97 ? 4.962 5.826 18.248 1.00 96.31 97 GLY A O 1
ATOM 754 N N . TYR A 1 98 ? 3.196 4.846 17.281 1.00 94.75 98 TYR A N 1
ATOM 755 C CA . TYR A 1 98 ? 3.983 4.252 16.198 1.00 94.75 98 TYR A CA 1
ATOM 756 C C . TYR A 1 98 ? 4.628 5.318 15.302 1.00 94.75 98 TYR A C 1
ATOM 758 O O . TYR A 1 98 ? 5.825 5.243 15.025 1.00 94.75 98 TYR A O 1
ATOM 766 N N . ARG A 1 99 ? 3.876 6.354 14.906 1.00 93.56 99 ARG A N 1
ATOM 767 C CA . ARG A 1 99 ? 4.387 7.472 14.092 1.00 93.56 99 ARG A CA 1
ATOM 768 C C . ARG A 1 99 ? 5.564 8.193 14.757 1.00 93.56 99 ARG A C 1
ATOM 770 O O . ARG A 1 99 ? 6.477 8.626 14.063 1.00 93.56 99 ARG A O 1
ATOM 777 N N . ARG A 1 100 ? 5.546 8.319 16.087 1.00 96.44 100 ARG A N 1
ATOM 778 C CA . ARG A 1 100 ? 6.631 8.908 16.893 1.00 96.44 100 ARG A CA 1
ATOM 779 C C . ARG A 1 100 ? 7.699 7.893 17.325 1.00 96.44 100 ARG A C 1
ATOM 781 O O . ARG A 1 100 ? 8.573 8.250 18.107 1.00 96.44 100 ARG A O 1
ATOM 788 N N . ALA A 1 101 ? 7.624 6.649 16.850 1.00 94.12 101 ALA A N 1
ATOM 789 C CA . ALA A 1 101 ? 8.514 5.544 17.208 1.00 94.12 101 ALA A CA 1
ATOM 790 C C . ALA A 1 101 ? 8.561 5.191 18.713 1.00 94.12 101 ALA A C 1
ATOM 792 O O . ALA A 1 101 ? 9.526 4.589 19.178 1.00 94.12 101 ALA A O 1
ATOM 793 N N . THR A 1 102 ? 7.518 5.517 19.482 1.00 96.12 102 THR A N 1
ATOM 794 C CA . THR A 1 102 ? 7.397 5.142 20.906 1.00 96.12 102 THR A CA 1
ATOM 795 C C . THR A 1 102 ? 6.680 3.806 21.116 1.00 96.12 102 THR A C 1
ATOM 797 O O . THR A 1 102 ? 6.737 3.231 22.201 1.00 96.12 102 THR A O 1
ATOM 800 N N . GLN A 1 103 ? 6.001 3.301 20.085 1.00 93.06 103 GLN A N 1
ATOM 801 C CA . GLN A 1 103 ? 5.312 2.010 20.070 1.00 93.06 103 GLN A CA 1
ATOM 802 C C . GLN A 1 103 ? 5.696 1.235 18.799 1.00 93.06 103 GLN A C 1
ATOM 804 O O . GLN A 1 103 ? 5.889 1.842 17.742 1.00 93.06 103 GLN A O 1
ATOM 809 N N . PRO A 1 104 ? 5.788 -0.105 18.846 1.00 92.19 104 PRO A N 1
ATOM 810 C CA . PRO A 1 104 ? 6.009 -0.900 17.644 1.00 92.19 104 PRO A CA 1
ATOM 811 C C . PRO A 1 104 ? 4.758 -0.905 16.758 1.00 92.19 104 PRO A C 1
ATOM 813 O O . PRO A 1 104 ? 3.637 -0.870 17.261 1.00 92.19 104 PRO A O 1
ATOM 816 N N . LEU A 1 105 ? 4.935 -1.084 15.443 1.00 89.69 105 LEU A N 1
ATOM 817 C CA . LEU A 1 105 ? 3.826 -1.245 14.484 1.00 89.69 105 LEU A CA 1
ATOM 818 C C . LEU A 1 105 ? 2.848 -2.368 14.882 1.00 89.69 105 LEU A C 1
ATOM 820 O O . LEU A 1 105 ? 1.664 -2.319 14.556 1.00 89.69 105 LEU A O 1
ATOM 824 N N . LEU A 1 106 ? 3.338 -3.379 15.607 1.00 89.88 106 LEU A N 1
ATOM 825 C CA . LEU A 1 106 ? 2.517 -4.485 16.085 1.00 89.88 106 LEU A CA 1
ATOM 826 C C . LEU A 1 106 ? 1.372 -4.014 16.995 1.00 89.88 106 LEU A C 1
ATOM 828 O O . LEU A 1 106 ? 0.296 -4.588 16.918 1.00 89.88 106 LEU A O 1
ATOM 832 N N . ALA A 1 107 ? 1.561 -2.971 17.808 1.00 93.00 107 ALA A N 1
ATOM 833 C CA . ALA A 1 107 ? 0.537 -2.500 18.741 1.00 93.00 107 ALA A CA 1
ATOM 834 C C . ALA A 1 107 ? -0.756 -2.033 18.032 1.00 93.00 107 ALA A C 1
ATOM 836 O O . ALA A 1 107 ? -1.809 -2.628 18.281 1.00 93.00 107 ALA A O 1
ATOM 837 N N . PRO A 1 108 ? -0.721 -1.059 17.095 1.00 94.06 108 PRO A N 1
ATOM 838 C CA . PRO A 1 108 ? -1.919 -0.681 16.350 1.00 94.06 108 PRO A CA 1
ATOM 839 C C . PRO A 1 108 ? -2.440 -1.810 15.448 1.00 94.06 108 PRO A C 1
ATOM 841 O O . PRO A 1 108 ? -3.653 -1.944 15.305 1.00 94.06 108 PRO A O 1
ATOM 844 N N . ILE A 1 109 ? -1.571 -2.656 14.870 1.00 91.88 109 ILE A N 1
ATOM 845 C CA . ILE A 1 109 ? -2.019 -3.798 14.048 1.00 91.88 109 ILE A CA 1
ATOM 846 C C . ILE A 1 109 ? -2.818 -4.805 14.880 1.00 91.88 109 ILE A C 1
ATOM 848 O O . ILE A 1 109 ? -3.858 -5.271 14.423 1.00 91.88 109 ILE A O 1
ATOM 852 N N . THR A 1 110 ? -2.367 -5.141 16.088 1.00 92.50 110 THR A N 1
ATOM 853 C CA . THR A 1 110 ? -3.071 -6.082 16.969 1.00 92.50 110 THR A CA 1
ATOM 854 C C . THR A 1 110 ? -4.450 -5.555 17.348 1.00 92.50 110 THR A C 1
ATOM 856 O O . THR A 1 110 ? -5.423 -6.305 17.277 1.00 92.50 110 THR A O 1
ATOM 859 N N . LEU A 1 111 ? -4.566 -4.263 17.675 1.00 94.88 111 LEU A N 1
ATOM 860 C CA . LEU A 1 111 ? -5.865 -3.668 17.995 1.00 94.88 111 LEU A CA 1
ATOM 861 C C . LEU A 1 111 ? -6.797 -3.628 16.773 1.00 94.88 111 LEU A C 1
ATOM 863 O O . LEU A 1 111 ? -7.977 -3.950 16.886 1.00 94.88 111 LEU A O 1
ATOM 867 N N . LEU A 1 112 ? -6.271 -3.306 15.587 1.00 93.38 112 LEU A N 1
ATOM 868 C CA . LEU A 1 112 ? -7.043 -3.377 14.343 1.00 93.38 112 LEU A CA 1
ATOM 869 C C . LEU A 1 112 ? -7.532 -4.801 14.062 1.00 93.38 112 LEU A C 1
ATOM 871 O O . LEU A 1 112 ? -8.701 -4.980 13.743 1.00 93.38 112 LEU A O 1
ATOM 875 N N . LYS A 1 113 ? -6.678 -5.816 14.237 1.00 92.19 113 LYS A N 1
ATOM 876 C CA . LYS A 1 113 ? -7.066 -7.227 14.087 1.00 92.19 113 LYS A CA 1
ATOM 877 C C . LYS A 1 113 ? -8.164 -7.640 15.058 1.00 92.19 113 LYS A C 1
ATOM 879 O O . LYS A 1 113 ? -9.056 -8.386 14.667 1.00 92.19 113 LYS A O 1
ATOM 884 N N . HIS A 1 114 ? -8.106 -7.162 16.298 1.00 94.19 114 HIS A N 1
ATOM 885 C CA . HIS A 1 114 ? -9.163 -7.397 17.275 1.00 94.19 114 HIS A CA 1
ATOM 886 C C . HIS A 1 114 ? -10.505 -6.836 16.780 1.00 94.19 114 HIS A C 1
ATOM 888 O O . HIS A 1 114 ? -11.482 -7.577 16.726 1.00 94.19 114 HIS A O 1
ATOM 894 N N . TYR A 1 115 ? -10.541 -5.591 16.294 1.00 94.25 115 TYR A N 1
ATOM 895 C CA . TYR A 1 115 ? -11.768 -5.027 15.719 1.00 94.25 115 TYR A CA 1
ATOM 896 C C . TYR A 1 115 ? -12.210 -5.712 14.424 1.00 94.25 115 TYR A C 1
ATOM 898 O O . TYR A 1 115 ? -13.405 -5.843 14.197 1.00 94.25 115 TYR A O 1
ATOM 906 N N . MET A 1 116 ? -11.285 -6.198 13.594 1.00 92.56 116 MET A N 1
ATOM 907 C CA . MET A 1 116 ? -11.625 -7.008 12.416 1.00 92.56 116 MET A CA 1
ATOM 908 C C . MET A 1 116 ? -12.251 -8.357 12.789 1.00 92.56 116 MET A C 1
ATOM 910 O O . MET A 1 116 ? -13.040 -8.889 12.015 1.00 92.56 116 MET A O 1
ATOM 914 N N . ALA A 1 117 ? -11.893 -8.931 13.940 1.00 92.25 117 ALA A N 1
ATOM 915 C CA . ALA A 1 117 ? -12.504 -10.166 14.426 1.00 92.25 117 ALA A CA 1
ATOM 916 C C . ALA A 1 117 ? -13.930 -9.929 14.952 1.00 92.25 117 ALA A C 1
ATOM 918 O O . ALA A 1 117 ? -14.792 -10.784 14.768 1.00 92.25 117 ALA A O 1
ATOM 919 N N . GLU A 1 118 ? -14.186 -8.772 15.571 1.00 93.62 118 GLU A N 1
ATOM 920 C CA . GLU A 1 118 ? -15.527 -8.376 16.029 1.00 93.62 118 GLU A CA 1
ATOM 921 C C . GLU A 1 118 ? -16.434 -7.912 14.879 1.00 93.62 118 GLU A C 1
ATOM 923 O O . GLU A 1 118 ? -17.620 -8.235 14.848 1.00 93.62 118 GLU A O 1
ATOM 928 N N . TYR A 1 119 ? -15.871 -7.174 13.920 1.00 92.81 119 TYR A N 1
ATOM 929 C CA . TYR A 1 119 ? -16.568 -6.585 12.778 1.00 92.81 119 TYR A CA 1
ATOM 930 C C . TYR A 1 119 ? -15.888 -7.040 11.478 1.00 92.81 119 TYR A C 1
ATOM 932 O O . TYR A 1 119 ? -15.104 -6.287 10.889 1.00 92.81 119 TYR A O 1
ATOM 940 N N . PRO A 1 120 ? -16.134 -8.288 11.038 1.00 89.12 120 PRO A N 1
ATOM 941 C CA . PRO A 1 120 ? -15.487 -8.832 9.854 1.00 89.12 120 PRO A CA 1
ATOM 942 C C . PRO A 1 120 ? -15.909 -8.071 8.596 1.00 89.12 120 PRO A C 1
ATOM 944 O O . PRO A 1 120 ? -17.092 -7.853 8.341 1.00 89.12 120 PRO A O 1
ATOM 947 N N . ASP A 1 121 ? -14.919 -7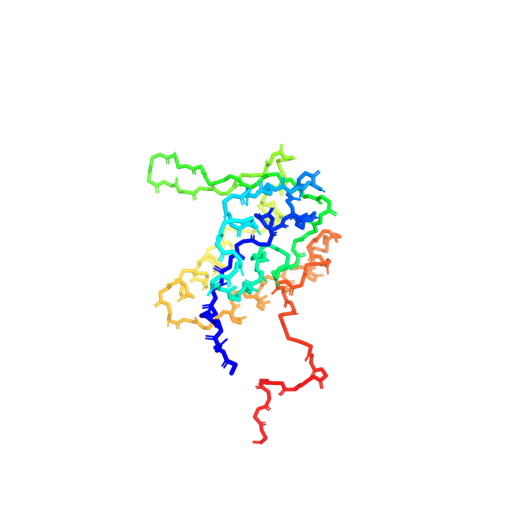.715 7.781 1.00 88.62 121 ASP A N 1
ATOM 948 C CA . ASP A 1 121 ? -15.093 -7.058 6.490 1.00 88.62 121 ASP A CA 1
ATOM 949 C C . ASP A 1 121 ? -14.288 -7.819 5.431 1.00 88.62 121 ASP A C 1
ATOM 951 O O . ASP A 1 121 ? -13.083 -8.036 5.584 1.00 88.62 121 ASP A O 1
ATOM 955 N N . ALA A 1 122 ? -14.955 -8.228 4.349 1.00 85.38 122 ALA A N 1
ATOM 956 C CA . ALA A 1 122 ? -14.354 -9.080 3.324 1.00 85.38 122 ALA A CA 1
ATOM 957 C C . ALA A 1 122 ? -13.136 -8.430 2.647 1.00 85.38 122 ALA A C 1
ATOM 959 O O . ALA A 1 122 ? -12.183 -9.124 2.285 1.00 85.38 122 ALA A O 1
ATOM 960 N N . TYR A 1 123 ? -13.142 -7.103 2.494 1.00 83.50 123 TYR A N 1
ATOM 961 C CA . TYR A 1 123 ? -12.030 -6.380 1.897 1.00 83.50 123 TYR A CA 1
ATOM 962 C C . TYR A 1 123 ? -10.830 -6.316 2.847 1.00 83.50 123 TYR A C 1
ATOM 964 O O . TYR A 1 123 ? -9.704 -6.571 2.414 1.00 83.50 123 TYR A O 1
ATOM 972 N N . LEU A 1 124 ? -11.048 -6.008 4.132 1.00 84.62 124 LEU A N 1
ATOM 973 C CA . LEU A 1 124 ? -9.983 -5.956 5.137 1.00 84.62 124 LEU A CA 1
ATOM 974 C C . LEU A 1 124 ? -9.370 -7.335 5.402 1.00 84.62 124 LEU A C 1
ATOM 976 O O . LEU A 1 124 ? -8.149 -7.439 5.529 1.00 84.62 124 LEU A O 1
ATOM 980 N N . SER A 1 125 ? -10.181 -8.395 5.436 1.00 82.94 125 SER A N 1
ATOM 981 C 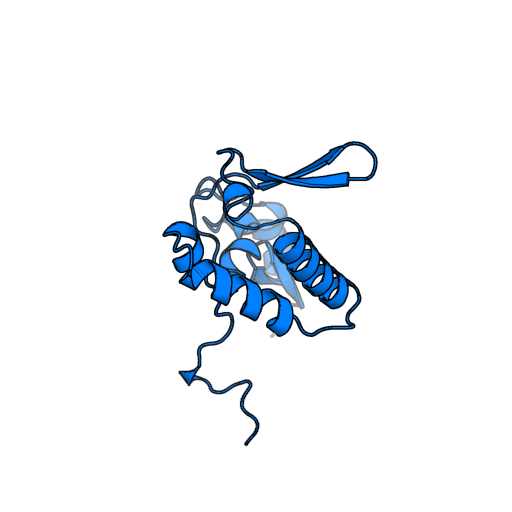CA . SER A 1 125 ? -9.709 -9.770 5.647 1.00 82.94 125 SER A CA 1
ATOM 982 C C . SER A 1 125 ? -8.748 -10.256 4.556 1.00 82.94 125 SER A C 1
ATOM 984 O O . SER A 1 125 ? -7.882 -11.081 4.835 1.00 82.94 125 SER A O 1
ATOM 986 N N . GLY A 1 126 ? -8.859 -9.731 3.331 1.00 79.94 126 GLY A N 1
ATOM 987 C CA . GLY A 1 126 ? -7.952 -10.054 2.226 1.00 79.94 126 GLY A CA 1
ATOM 988 C C . GLY A 1 126 ? -6.614 -9.302 2.242 1.00 79.94 126 GLY A C 1
ATOM 989 O O . GLY A 1 126 ? -5.740 -9.603 1.430 1.00 79.94 126 GLY A O 1
ATOM 990 N N . GLN A 1 127 ? -6.424 -8.318 3.130 1.00 81.38 127 GLN A N 1
ATOM 991 C CA . GLN A 1 127 ? -5.240 -7.455 3.113 1.00 81.38 127 GLN A CA 1
ATOM 992 C C . GLN A 1 127 ? -4.016 -8.132 3.735 1.00 81.38 127 GLN A C 1
ATOM 994 O O . GLN A 1 127 ? -3.994 -8.476 4.921 1.00 81.38 127 GLN A O 1
ATOM 999 N N . ARG A 1 128 ? -2.924 -8.209 2.965 1.00 80.25 128 ARG A N 1
ATOM 1000 C CA . ARG A 1 128 ? -1.633 -8.721 3.455 1.00 80.25 128 ARG A CA 1
ATOM 1001 C C . ARG A 1 128 ? -0.982 -7.805 4.493 1.00 80.25 128 ARG A C 1
ATOM 1003 O O . ARG A 1 128 ? -0.211 -8.290 5.314 1.00 80.25 128 ARG A O 1
ATOM 1010 N N . TYR A 1 129 ? -1.321 -6.515 4.515 1.00 83.56 129 TYR A N 1
ATOM 1011 C CA . TYR A 1 129 ? -0.785 -5.541 5.472 1.00 83.56 129 TYR A CA 1
ATOM 1012 C C . TYR A 1 129 ? -0.907 -5.990 6.937 1.00 83.56 129 TYR A C 1
ATOM 1014 O O . TYR A 1 129 ? 0.014 -5.788 7.726 1.00 83.56 129 TYR A O 1
ATOM 1022 N N . PHE A 1 130 ? -2.015 -6.643 7.302 1.00 84.81 130 PHE A N 1
ATOM 1023 C CA . PHE A 1 130 ? -2.228 -7.130 8.668 1.00 84.81 130 PHE A CA 1
ATOM 1024 C C . PHE A 1 130 ? -1.438 -8.411 8.971 1.00 84.81 130 PHE A C 1
ATOM 1026 O O . PHE A 1 130 ? -1.189 -8.719 10.133 1.00 84.81 130 PHE A O 1
ATOM 1033 N N . ASN A 1 131 ? -0.974 -9.132 7.951 1.00 79.25 131 ASN A N 1
ATOM 1034 C CA . ASN A 1 131 ? -0.145 -10.331 8.069 1.00 79.25 131 ASN A CA 1
ATOM 1035 C C . ASN A 1 131 ? 1.146 -10.170 7.250 1.00 79.25 131 ASN A C 1
ATOM 1037 O O . ASN A 1 131 ? 1.353 -10.885 6.266 1.00 79.25 131 ASN A O 1
ATOM 1041 N N . PRO A 1 132 ? 2.031 -9.231 7.638 1.00 67.88 132 PRO A N 1
ATOM 1042 C CA . PRO A 1 132 ? 3.190 -8.879 6.822 1.00 67.88 132 PRO A CA 1
ATOM 1043 C C . PRO A 1 132 ? 4.198 -10.030 6.702 1.00 67.88 132 PRO A C 1
ATOM 1045 O O . PRO A 1 132 ? 4.936 -10.100 5.723 1.00 67.88 132 PRO A O 1
ATOM 1048 N N . TRP A 1 133 ? 4.208 -10.956 7.666 1.00 69.44 133 TRP A N 1
ATOM 1049 C CA . TRP A 1 133 ? 5.129 -12.089 7.706 1.00 69.44 133 TRP A CA 1
ATOM 1050 C C . TRP A 1 133 ? 4.355 -13.389 7.930 1.00 69.44 133 TRP A C 1
ATOM 1052 O O . TRP A 1 133 ? 3.602 -13.466 8.903 1.00 69.44 133 TRP A O 1
ATOM 1062 N N . PRO A 1 134 ? 4.541 -14.413 7.080 1.00 72.19 134 PRO A N 1
ATOM 1063 C CA . PRO A 1 134 ? 3.993 -15.737 7.337 1.00 72.19 134 PRO A CA 1
ATOM 1064 C C . PRO A 1 134 ? 4.559 -16.308 8.640 1.00 72.19 134 PRO A C 1
ATOM 1066 O O . PRO A 1 134 ? 5.779 -16.375 8.807 1.00 72.19 134 PRO A O 1
ATOM 1069 N N . GLU A 1 135 ? 3.689 -16.776 9.537 1.00 71.75 135 GLU A N 1
ATOM 1070 C CA . GLU A 1 135 ? 4.103 -17.420 10.795 1.00 71.75 135 GLU A CA 1
ATOM 1071 C C . GLU A 1 135 ? 5.018 -18.626 10.548 1.00 71.75 135 GLU A C 1
ATOM 1073 O O . GLU A 1 135 ? 5.964 -18.856 11.301 1.00 71.75 135 GLU A O 1
ATOM 1078 N N . ALA A 1 136 ? 4.804 -19.329 9.429 1.00 76.62 136 ALA A N 1
ATOM 1079 C CA . ALA A 1 136 ? 5.619 -20.456 8.982 1.00 76.62 136 ALA A CA 1
ATOM 1080 C C . ALA A 1 136 ? 7.120 -20.130 8.881 1.00 76.62 136 ALA A C 1
ATOM 1082 O O . ALA A 1 136 ? 7.950 -21.003 9.121 1.00 76.62 136 ALA A O 1
ATOM 1083 N N . LEU A 1 137 ? 7.483 -18.881 8.566 1.00 76.88 137 LEU A N 1
ATOM 1084 C CA . LEU A 1 137 ? 8.884 -18.470 8.423 1.00 76.88 137 LEU A CA 1
ATOM 1085 C C . LEU A 1 137 ? 9.550 -18.120 9.760 1.00 76.88 137 LEU A C 1
ATOM 1087 O O . LEU A 1 137 ? 10.756 -17.902 9.797 1.00 76.88 137 LEU A O 1
ATOM 1091 N N . ARG A 1 138 ? 8.777 -18.031 10.851 1.00 74.19 138 ARG A N 1
ATOM 1092 C CA . ARG A 1 138 ? 9.232 -17.722 12.217 1.00 74.19 138 ARG A CA 1
ATOM 1093 C C . ARG A 1 138 ? 10.203 -16.533 12.350 1.00 74.19 138 ARG A C 1
ATOM 1095 O O . ARG A 1 138 ? 10.926 -16.439 13.332 1.00 74.19 138 ARG A O 1
ATOM 1102 N N . LEU A 1 139 ? 10.172 -15.570 11.426 1.00 72.12 139 LEU A N 1
ATOM 1103 C CA . LEU A 1 139 ? 11.162 -14.480 11.324 1.00 72.12 139 LEU A CA 1
ATOM 1104 C C . LEU A 1 139 ? 11.205 -13.526 12.532 1.00 72.12 139 LEU A C 1
ATOM 1106 O O . LEU A 1 139 ? 12.143 -12.747 12.664 1.00 72.12 139 LEU A O 1
ATOM 1110 N N . ARG A 1 140 ? 10.176 -13.545 13.389 1.00 67.44 140 ARG A N 1
ATOM 1111 C CA . ARG A 1 140 ? 10.068 -12.700 14.591 1.00 67.44 140 ARG A CA 1
ATOM 1112 C C . ARG A 1 140 ? 10.117 -13.474 15.906 1.00 67.44 140 ARG A C 1
ATOM 1114 O O . ARG A 1 140 ? 10.140 -12.845 16.959 1.00 67.44 140 ARG A O 1
ATOM 1121 N N . TYR A 1 141 ? 10.117 -14.804 15.857 1.00 61.88 141 TYR A N 1
ATOM 1122 C CA . TYR A 1 141 ? 10.306 -15.620 17.049 1.00 61.88 141 TYR A CA 1
ATOM 1123 C C . TYR A 1 141 ? 11.809 -15.851 17.171 1.00 61.88 141 TYR A C 1
ATOM 1125 O O . TYR A 1 141 ? 12.392 -16.591 16.379 1.00 61.88 141 TYR A O 1
ATOM 1133 N N . GLY A 1 142 ? 12.445 -15.144 18.108 1.00 55.75 142 GLY A N 1
ATOM 1134 C CA . GLY A 1 142 ? 13.824 -15.441 18.483 1.00 55.75 142 GLY A CA 1
ATOM 1135 C C . GLY A 1 142 ? 13.932 -16.914 18.882 1.00 55.75 142 GLY A C 1
ATOM 1136 O O . GLY A 1 142 ? 13.000 -17.451 19.484 1.00 55.75 142 GLY A O 1
ATOM 1137 N N . ARG A 1 143 ? 15.023 -17.569 18.478 1.00 46.53 143 ARG A N 1
ATOM 1138 C CA . ARG A 1 143 ? 15.389 -18.870 19.049 1.00 46.53 143 ARG A CA 1
ATOM 1139 C C . ARG A 1 143 ? 15.688 -18.730 20.532 1.00 46.53 143 ARG A C 1
ATOM 1141 O O . ARG A 1 143 ? 16.254 -17.677 20.900 1.00 46.53 143 ARG A O 1
#

Sequence (143 aa):
MSEKIPVGISACLLGEAVRYDGGHKRLAFAVEELSPWVAFEPVCPEMGIGLPVPRPALHLVKEGEAVSLRFSDKREGYFRTQLNSRQRQELASLIDGYRRATQPLLAPITLLKHYMAEYPDAYLSGQRYFNPWPEALRLRYGR

Foldseek 3Di:
DPQAAEDEDAQLCCWQLFELASGGNHPCCVNPPVVVRHDYDHDDVCVLQPNDPNHFDWDFDDDPNDTDIAGPVRPPDLCVVPDDPVLVVVLVVQVVCVVVVNHPPVVSLVSVVVVCVVVPDPNVVSTCNSVSDDVVVVPPPDD

pLDDT: mean 89.42, std 9.58, range [46.53, 97.94]

Radius of gyration: 19.26 Å; chains: 1; bounding box: 51×44×47 Å

Organism: NCBI:txid1748967

InterPro domains:
  IPR007553 2-thiouracil desulfurase [PF04463] (7-91)